Protein AF-A0A346YNE5-F1 (afdb_monomer)

Sequence (70 aa):
MHSRQPTKRSDLVIRSNLPGWLIKALRESGVKRLSRLQQMSDKEVLDLPGVGTRSLQIIRTALAPDQQMH

Foldseek 3Di:
DDDPDPPDVCQFPVNFPDDPLLSVQCVVQVNGGLVVVVVDDLVRQCPGPSRHPVNSVRSCVRNVPPPPDD

Radius of gyration: 12.32 Å; Cα contacts (8 Å, |Δi|>4): 51; chains: 1; bounding box: 37×29×26 Å

Secondary structure (DSSP, 8-state):
--------GGGBGGGSS--HHHHHHHHHTT--BHHHHHHS-HHHHHTSTT--HHHHHHHHHHHS------

Structure (mmCIF, N/CA/C/O backbone):
data_AF-A0A346YNE5-F1
#
_entry.id   AF-A0A346YNE5-F1
#
loop_
_atom_site.group_PDB
_atom_site.id
_atom_site.type_symbol
_atom_site.label_atom_id
_atom_site.label_alt_id
_atom_site.label_comp_id
_atom_site.label_asym_id
_atom_site.label_entity_id
_atom_site.label_seq_id
_atom_site.pdbx_PDB_ins_code
_atom_site.Cartn_x
_atom_site.Cartn_y
_atom_site.Cartn_z
_atom_site.occupancy
_atom_site.B_iso_or_equiv
_atom_site.auth_seq_id
_atom_site.auth_comp_id
_atom_site.auth_asym_id
_atom_site.auth_atom_id
_atom_site.pdbx_PDB_model_num
ATOM 1 N N . MET A 1 1 ? 13.574 19.488 16.200 1.00 43.19 1 MET A N 1
ATOM 2 C CA . MET A 1 1 ? 13.661 18.014 16.159 1.00 43.19 1 MET A CA 1
ATOM 3 C C . MET A 1 1 ? 12.779 17.515 15.019 1.00 43.19 1 MET A C 1
ATOM 5 O O . MET A 1 1 ? 11.585 17.502 15.222 1.00 43.19 1 MET A O 1
ATOM 9 N N . HIS A 1 2 ? 13.332 17.257 13.825 1.00 38.84 2 HIS A N 1
ATOM 10 C CA . HIS A 1 2 ? 12.787 16.436 12.718 1.00 38.84 2 HIS A CA 1
ATOM 11 C C . HIS A 1 2 ? 13.899 16.366 11.660 1.00 38.84 2 HIS A C 1
ATOM 13 O O . HIS A 1 2 ? 14.116 17.318 10.908 1.00 38.84 2 HIS A O 1
ATOM 19 N N . SER A 1 3 ? 14.672 15.284 11.661 1.00 43.94 3 SER A N 1
ATOM 20 C CA . SER A 1 3 ? 15.786 15.088 10.732 1.00 43.94 3 SER A CA 1
ATOM 21 C C . SER A 1 3 ? 15.253 15.006 9.299 1.00 43.94 3 SER A C 1
ATOM 23 O O . SER A 1 3 ? 14.540 14.067 8.947 1.00 43.94 3 SER A O 1
ATOM 25 N N . ARG A 1 4 ? 15.580 16.000 8.462 1.00 41.72 4 ARG A N 1
ATOM 26 C CA . ARG A 1 4 ? 15.358 15.949 7.010 1.00 41.72 4 ARG A CA 1
ATOM 27 C C . ARG A 1 4 ? 16.243 14.843 6.438 1.00 41.72 4 ARG A C 1
ATOM 29 O O . ARG A 1 4 ? 17.426 15.069 6.207 1.00 41.72 4 ARG A O 1
ATOM 36 N N . GLN A 1 5 ? 15.689 13.653 6.223 1.00 52.97 5 GLN A N 1
ATOM 37 C CA . GLN A 1 5 ? 16.380 12.645 5.425 1.00 52.97 5 GLN A CA 1
ATOM 38 C C . GLN A 1 5 ? 16.480 13.159 3.978 1.00 52.97 5 GLN A C 1
ATOM 40 O O . GLN A 1 5 ? 15.476 13.633 3.434 1.00 52.97 5 GLN A O 1
ATOM 45 N N . PRO A 1 6 ? 17.671 13.131 3.356 1.00 46.00 6 PRO A N 1
ATOM 46 C CA . PRO A 1 6 ? 17.853 13.614 1.998 1.00 46.00 6 PRO A CA 1
ATOM 47 C C . PRO A 1 6 ? 17.016 12.748 1.059 1.00 46.00 6 PRO A C 1
ATOM 49 O O . PRO A 1 6 ? 17.164 11.527 1.028 1.00 46.00 6 PRO A O 1
ATOM 52 N N . THR A 1 7 ? 16.131 13.379 0.289 1.00 49.50 7 THR A N 1
ATOM 53 C CA . THR A 1 7 ? 15.353 12.747 -0.779 1.00 49.50 7 THR A CA 1
ATOM 54 C C . THR A 1 7 ? 16.306 12.233 -1.857 1.00 49.50 7 THR A C 1
ATOM 56 O O . THR A 1 7 ? 16.543 12.894 -2.868 1.00 49.50 7 THR A O 1
ATOM 59 N N . LYS A 1 8 ? 16.905 11.059 -1.627 1.00 56.09 8 LYS A N 1
ATOM 60 C CA . LYS A 1 8 ? 17.626 10.300 -2.649 1.00 56.09 8 LYS A CA 1
ATOM 61 C C . LYS A 1 8 ? 16.649 10.070 -3.798 1.00 56.09 8 LYS A C 1
ATOM 63 O O . LYS A 1 8 ? 15.510 9.678 -3.578 1.00 56.09 8 LYS A O 1
ATOM 68 N N . ARG A 1 9 ? 17.090 10.253 -5.044 1.00 54.00 9 ARG A N 1
ATOM 69 C CA . ARG A 1 9 ? 16.309 9.898 -6.250 1.00 54.00 9 ARG A CA 1
ATOM 70 C C . ARG A 1 9 ? 15.802 8.440 -6.243 1.00 54.00 9 ARG A C 1
ATOM 72 O O . ARG A 1 9 ? 14.877 8.120 -6.984 1.00 54.00 9 ARG A O 1
ATOM 79 N N . SER A 1 10 ? 16.376 7.588 -5.395 1.00 58.97 10 SER A N 1
ATOM 80 C CA . SER A 1 10 ? 15.959 6.210 -5.105 1.00 58.97 10 SER A CA 1
ATOM 81 C C . SER A 1 10 ? 14.735 6.085 -4.180 1.00 58.97 10 SER A C 1
ATOM 83 O O . SER A 1 10 ? 14.316 4.975 -3.887 1.00 58.97 10 SER A O 1
ATOM 85 N N . ASP A 1 11 ? 14.154 7.194 -3.713 1.00 71.00 11 ASP A N 1
ATOM 86 C CA . ASP A 1 11 ? 13.004 7.217 -2.794 1.00 71.00 11 ASP A CA 1
ATOM 87 C C . ASP A 1 11 ? 11.667 6.856 -3.465 1.00 71.00 11 ASP A C 1
ATOM 89 O O . ASP A 1 11 ? 10.665 6.624 -2.798 1.00 71.00 11 ASP A O 1
ATOM 93 N N . LEU A 1 12 ? 11.604 6.808 -4.792 1.00 78.94 12 LEU A N 1
ATOM 94 C CA . LEU A 1 12 ? 10.361 6.494 -5.491 1.00 78.94 12 LEU A CA 1
ATOM 95 C C . LEU A 1 12 ? 10.059 4.991 -5.421 1.00 78.94 12 LEU A C 1
ATOM 97 O O . LEU A 1 12 ? 10.866 4.193 -5.889 1.00 78.94 12 LEU A O 1
ATOM 101 N N . VAL A 1 13 ? 8.855 4.609 -4.966 1.00 79.81 13 VAL A N 1
ATOM 102 C CA . VAL A 1 13 ? 8.405 3.190 -4.948 1.00 79.81 13 VAL A CA 1
ATOM 103 C C . VAL A 1 13 ? 8.452 2.529 -6.325 1.00 79.81 13 VAL A C 1
ATOM 105 O O . VAL A 1 13 ? 8.662 1.329 -6.431 1.00 79.81 13 VAL A O 1
ATOM 108 N N . ILE A 1 14 ? 8.302 3.311 -7.397 1.00 76.38 14 ILE A N 1
ATOM 109 C CA . ILE A 1 14 ? 8.406 2.817 -8.779 1.00 76.38 14 ILE A CA 1
ATOM 110 C C . ILE A 1 14 ? 9.823 2.365 -9.164 1.00 76.38 14 ILE A C 1
ATOM 112 O O . ILE A 1 14 ? 9.989 1.711 -10.185 1.00 76.38 14 ILE A O 1
ATOM 116 N N . ARG A 1 15 ? 10.844 2.757 -8.393 1.00 74.56 15 ARG A N 1
ATOM 117 C CA . ARG A 1 15 ? 12.239 2.345 -8.593 1.00 74.56 15 ARG A CA 1
ATOM 118 C C . ARG A 1 15 ? 12.670 1.248 -7.620 1.00 74.56 15 ARG A C 1
ATOM 120 O O . ARG A 1 15 ? 13.839 0.880 -7.609 1.00 74.56 15 ARG A O 1
ATOM 127 N N . SER A 1 16 ? 11.753 0.754 -6.795 1.00 73.44 16 SER A N 1
ATOM 128 C CA . SER A 1 16 ? 12.008 -0.337 -5.861 1.00 73.44 16 SER A CA 1
ATOM 129 C C . SER A 1 16 ? 11.860 -1.685 -6.548 1.00 73.44 16 SER A C 1
ATOM 131 O O . SER A 1 16 ? 11.077 -1.828 -7.483 1.00 73.44 16 SER A O 1
ATOM 133 N N . ASN A 1 17 ? 12.530 -2.703 -6.010 1.00 78.31 17 ASN A N 1
ATOM 134 C CA . ASN A 1 17 ? 12.398 -4.093 -6.453 1.00 78.31 17 ASN A CA 1
ATOM 135 C C . ASN A 1 17 ? 11.074 -4.750 -5.992 1.00 78.31 17 ASN A C 1
ATOM 137 O O . ASN A 1 17 ? 11.028 -5.931 -5.661 1.00 78.31 17 ASN A O 1
ATOM 141 N N . LEU A 1 18 ? 10.000 -3.963 -5.888 1.00 83.88 18 LEU A N 1
ATOM 142 C CA . LEU A 1 18 ? 8.694 -4.429 -5.436 1.00 83.88 18 LEU A CA 1
ATOM 143 C C . LEU A 1 18 ? 7.894 -4.990 -6.622 1.00 83.88 18 LEU A C 1
ATOM 145 O O . LEU A 1 18 ? 8.003 -4.480 -7.738 1.00 83.88 18 LEU A O 1
ATOM 149 N N . PRO A 1 19 ? 7.030 -5.992 -6.397 1.00 85.94 19 PRO A N 1
ATOM 150 C CA . PRO A 1 19 ? 6.124 -6.483 -7.427 1.00 85.94 19 PRO A CA 1
ATOM 151 C C . PRO A 1 19 ? 5.234 -5.372 -7.997 1.00 85.94 19 PRO A C 1
ATOM 153 O O . PRO A 1 19 ? 4.738 -4.519 -7.259 1.00 85.94 19 PRO A O 1
ATOM 156 N N . GLY A 1 20 ? 4.943 -5.425 -9.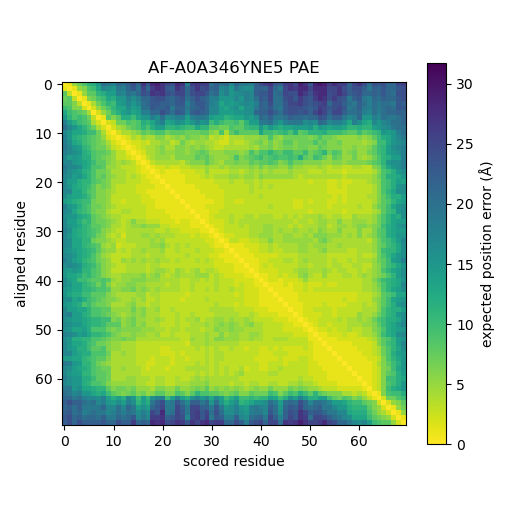299 1.00 86.81 20 GLY A N 1
ATOM 157 C CA . GLY A 1 20 ? 4.123 -4.408 -9.970 1.00 86.81 20 GLY A CA 1
ATOM 158 C C . GLY A 1 20 ? 2.728 -4.225 -9.356 1.00 86.81 20 GLY A C 1
ATOM 159 O O . GLY A 1 20 ? 2.257 -3.096 -9.233 1.00 86.81 20 GLY A O 1
ATOM 160 N N . TRP A 1 21 ? 2.095 -5.310 -8.894 1.00 87.00 21 TRP A N 1
ATOM 161 C CA . TRP A 1 21 ? 0.803 -5.250 -8.198 1.00 87.00 21 TRP A CA 1
ATOM 162 C C . TRP A 1 21 ? 0.888 -4.485 -6.868 1.00 87.00 21 TRP A C 1
ATOM 164 O O . TRP A 1 21 ? -0.037 -3.757 -6.518 1.00 87.00 21 TRP A O 1
ATOM 174 N N . LEU A 1 22 ? 2.020 -4.581 -6.165 1.00 87.00 22 LEU A N 1
ATOM 175 C CA . LEU A 1 22 ? 2.257 -3.881 -4.907 1.00 87.00 22 LEU A CA 1
ATOM 176 C C . LEU A 1 22 ? 2.564 -2.401 -5.152 1.00 87.00 22 LEU A C 1
ATOM 178 O O . LEU A 1 22 ? 2.014 -1.541 -4.474 1.00 87.00 22 LEU A O 1
ATOM 182 N N . ILE A 1 23 ? 3.368 -2.085 -6.172 1.00 88.00 23 ILE A N 1
ATOM 183 C CA . ILE A 1 23 ? 3.584 -0.697 -6.613 1.00 88.00 23 ILE A CA 1
ATOM 184 C C . ILE A 1 23 ? 2.245 -0.047 -6.982 1.00 88.00 23 ILE A C 1
ATOM 186 O O . ILE A 1 23 ? 2.011 1.114 -6.642 1.00 88.00 23 ILE A O 1
ATOM 190 N N . LYS A 1 24 ? 1.359 -0.789 -7.657 1.00 88.19 24 LYS A N 1
ATOM 191 C CA . LYS A 1 24 ? 0.017 -0.320 -8.004 1.00 88.19 24 LYS A CA 1
ATOM 192 C C . LYS A 1 24 ? -0.814 -0.030 -6.748 1.00 88.19 24 LYS A C 1
ATOM 194 O O . LYS A 1 24 ? -1.253 1.106 -6.607 1.00 88.19 24 LYS A O 1
ATOM 199 N N . ALA A 1 25 ? -0.923 -0.979 -5.815 1.00 88.44 25 ALA A N 1
ATOM 200 C CA . ALA A 1 25 ? -1.657 -0.796 -4.557 1.00 88.44 25 ALA A CA 1
ATOM 201 C C . ALA A 1 25 ? -1.144 0.411 -3.749 1.00 88.44 25 ALA A C 1
ATOM 203 O O . ALA A 1 25 ? -1.918 1.263 -3.318 1.00 88.44 25 ALA A O 1
ATOM 204 N N . LEU A 1 26 ? 0.181 0.561 -3.631 1.00 86.94 26 LEU A N 1
ATOM 205 C CA 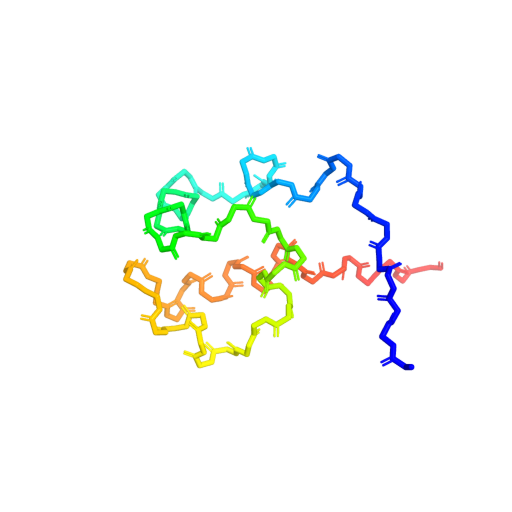. LEU A 1 26 ? 0.794 1.709 -2.959 1.00 86.94 26 LEU A CA 1
ATOM 206 C C . LEU A 1 26 ? 0.450 3.032 -3.656 1.00 86.94 26 LEU A C 1
ATOM 208 O O . LEU A 1 26 ? 0.129 4.015 -2.989 1.00 86.94 26 LEU A O 1
ATOM 212 N N . ARG A 1 27 ? 0.466 3.067 -4.995 1.00 86.31 27 ARG A N 1
ATOM 213 C CA . ARG A 1 27 ? 0.082 4.259 -5.766 1.00 86.31 27 ARG A CA 1
ATOM 214 C C . ARG A 1 27 ? -1.396 4.601 -5.624 1.00 86.31 27 ARG A C 1
ATOM 216 O O . ARG A 1 27 ? -1.697 5.788 -5.506 1.00 86.31 27 ARG A O 1
ATOM 223 N N . GLU A 1 28 ? -2.277 3.605 -5.649 1.00 87.75 28 GLU A N 1
ATOM 224 C CA . GLU A 1 28 ? -3.720 3.777 -5.434 1.00 87.75 28 GLU A CA 1
ATOM 225 C C . GLU A 1 28 ? -3.999 4.307 -4.026 1.00 87.75 28 GLU A C 1
ATOM 227 O O . GLU A 1 28 ? -4.792 5.226 -3.855 1.00 87.75 28 GLU A O 1
ATOM 232 N N . SER A 1 29 ? -3.225 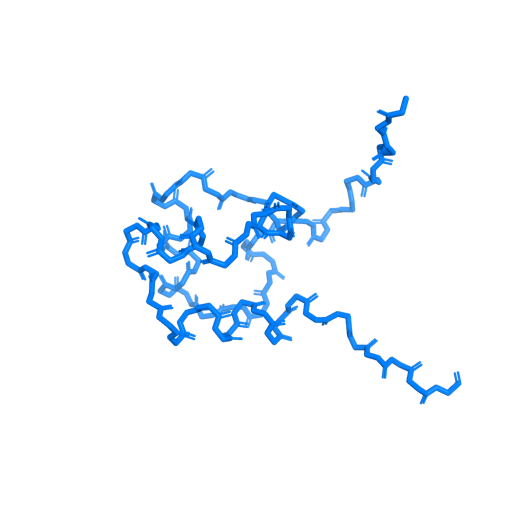3.852 -3.042 1.00 83.88 29 SER A N 1
ATOM 233 C CA . SER A 1 29 ? -3.248 4.374 -1.677 1.00 83.88 29 SER A CA 1
ATOM 234 C C . SER A 1 29 ? -2.564 5.746 -1.504 1.00 83.88 29 SER A C 1
ATOM 236 O O . SER A 1 29 ? -2.485 6.271 -0.393 1.00 83.88 29 SER A O 1
ATOM 238 N N . GLY A 1 30 ? -2.018 6.342 -2.570 1.00 85.12 30 GLY A N 1
ATOM 239 C CA . GLY A 1 30 ? -1.344 7.645 -2.524 1.00 85.12 30 GLY A CA 1
ATOM 240 C C . GLY A 1 30 ? 0.094 7.620 -1.984 1.00 85.12 30 GLY A C 1
ATOM 241 O O . GLY A 1 30 ? 0.728 8.674 -1.838 1.00 85.12 30 GLY A O 1
ATOM 242 N N . VAL A 1 31 ? 0.661 6.439 -1.732 1.00 85.75 31 VAL A N 1
ATOM 243 C CA . VAL A 1 31 ? 2.046 6.266 -1.289 1.00 85.75 31 VAL A CA 1
ATOM 244 C C . VAL A 1 31 ? 2.971 6.168 -2.500 1.00 8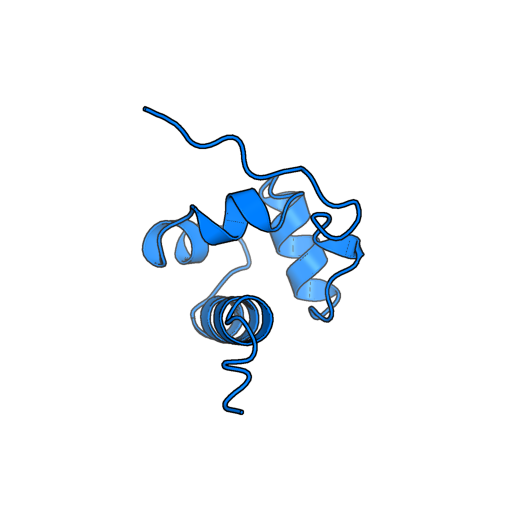5.75 31 VAL A C 1
ATOM 246 O O . VAL A 1 31 ? 3.105 5.139 -3.152 1.00 85.75 31 VAL A O 1
ATOM 249 N N . LYS A 1 32 ? 3.634 7.285 -2.816 1.00 84.25 32 LYS A N 1
ATOM 250 C CA . LYS A 1 32 ? 4.571 7.404 -3.952 1.00 84.25 32 LYS A CA 1
ATOM 251 C C . LYS A 1 32 ? 6.048 7.355 -3.544 1.00 84.25 32 LYS A C 1
ATOM 253 O O . LYS A 1 32 ? 6.918 7.361 -4.415 1.00 84.25 32 LYS A O 1
ATOM 258 N N . ARG A 1 33 ? 6.329 7.312 -2.238 1.00 82.75 33 ARG A N 1
ATOM 259 C CA . ARG A 1 33 ? 7.673 7.434 -1.656 1.00 82.75 33 ARG A CA 1
ATOM 260 C C . ARG A 1 33 ? 7.944 6.341 -0.625 1.00 82.75 33 ARG A C 1
ATOM 262 O O . ARG A 1 33 ? 7.102 6.105 0.239 1.00 82.75 33 ARG A O 1
ATOM 269 N N . LEU A 1 34 ? 9.127 5.737 -0.682 1.00 81.88 34 LEU A N 1
ATOM 270 C CA . LEU A 1 34 ? 9.606 4.719 0.254 1.00 81.88 34 LEU A CA 1
A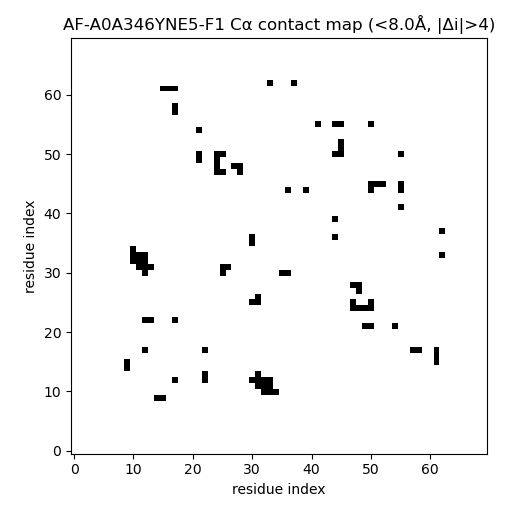TOM 271 C C . LEU A 1 34 ? 9.875 5.295 1.639 1.00 81.88 34 LEU A C 1
ATOM 273 O O . LEU A 1 34 ? 9.580 4.635 2.624 1.00 81.88 34 LEU A O 1
ATOM 277 N N . SER A 1 35 ? 10.370 6.531 1.740 1.00 79.00 35 SER A N 1
ATOM 278 C CA . SER A 1 35 ? 10.575 7.195 3.036 1.00 79.00 35 SER A CA 1
ATOM 279 C C . SER A 1 35 ? 9.264 7.341 3.803 1.00 79.00 35 SER A C 1
ATOM 281 O O . SER A 1 35 ? 9.238 7.178 5.017 1.00 79.00 35 SER A O 1
ATOM 283 N N . ARG A 1 36 ? 8.156 7.601 3.092 1.00 82.62 36 ARG A N 1
ATOM 284 C CA . ARG A 1 36 ? 6.822 7.640 3.702 1.00 82.62 36 ARG A CA 1
ATOM 285 C C . ARG A 1 36 ? 6.417 6.255 4.194 1.00 82.62 36 ARG A C 1
ATOM 287 O O . ARG A 1 36 ? 5.956 6.128 5.315 1.00 82.62 36 ARG A O 1
ATOM 294 N N . LEU A 1 37 ? 6.660 5.231 3.378 1.00 82.69 37 LEU A N 1
ATOM 295 C CA . LEU A 1 37 ? 6.386 3.836 3.717 1.00 82.69 37 LEU A CA 1
ATOM 296 C C . LEU A 1 37 ? 7.206 3.355 4.934 1.00 82.69 37 LEU A C 1
ATOM 298 O O . LEU A 1 37 ? 6.685 2.625 5.765 1.00 82.69 37 LEU A O 1
ATOM 302 N N . GLN A 1 38 ? 8.459 3.804 5.077 1.00 81.44 38 GLN A N 1
ATOM 303 C CA . GLN A 1 38 ? 9.311 3.520 6.242 1.00 81.44 38 GLN A CA 1
ATOM 304 C C . GLN A 1 38 ? 8.816 4.189 7.528 1.00 81.44 38 GLN A C 1
ATOM 306 O O . GLN A 1 38 ? 8.996 3.631 8.606 1.00 81.44 38 GLN A O 1
ATOM 311 N N . GLN A 1 39 ? 8.212 5.374 7.421 1.00 83.25 39 GLN A N 1
ATOM 312 C CA . GLN A 1 39 ? 7.637 6.086 8.565 1.00 83.25 39 GLN A CA 1
ATOM 313 C C . GLN A 1 39 ? 6.269 5.538 8.990 1.00 83.25 39 GLN A C 1
ATOM 315 O O . GLN A 1 39 ? 5.830 5.832 10.099 1.00 83.25 39 GLN A O 1
ATOM 320 N N . MET A 1 40 ? 5.608 4.750 8.138 1.00 85.06 40 MET A N 1
ATOM 321 C CA . MET A 1 40 ? 4.332 4.119 8.465 1.00 85.06 40 MET A CA 1
ATOM 322 C C . MET A 1 40 ? 4.537 2.900 9.369 1.00 85.06 40 MET A C 1
ATOM 324 O O . MET A 1 40 ? 5.429 2.062 9.170 1.00 85.06 40 MET A O 1
ATOM 328 N N . SER A 1 41 ? 3.665 2.788 10.368 1.00 85.56 41 SER A N 1
ATOM 329 C CA . SER A 1 41 ? 3.598 1.599 11.218 1.00 85.56 41 SER A CA 1
ATOM 330 C C . SER A 1 41 ? 2.981 0.427 10.460 1.00 85.56 41 SER A C 1
ATOM 332 O O . SER A 1 41 ? 2.225 0.619 9.511 1.00 85.56 41 SER A O 1
ATOM 334 N N . ASP A 1 42 ? 3.248 -0.801 10.905 1.00 87.38 42 ASP A N 1
ATOM 335 C CA . ASP A 1 42 ? 2.740 -2.008 10.235 1.00 87.38 42 ASP A CA 1
ATOM 336 C C . ASP A 1 42 ? 1.218 -1.999 10.079 1.00 87.38 42 ASP A C 1
ATOM 338 O O . ASP A 1 42 ? 0.695 -2.385 9.039 1.00 87.38 42 ASP A O 1
ATOM 342 N N . LYS A 1 43 ? 0.517 -1.487 11.097 1.00 87.38 43 LYS A N 1
ATOM 343 C CA . LYS A 1 43 ? -0.938 -1.311 11.083 1.00 87.38 43 LYS A CA 1
ATOM 344 C C . LYS A 1 43 ? -1.400 -0.359 9.985 1.00 87.38 43 LYS A C 1
ATOM 346 O O . LYS A 1 43 ? -2.354 -0.671 9.295 1.00 87.38 43 LYS A O 1
ATOM 351 N N . GLU A 1 44 ? -0.711 0.765 9.802 1.00 87.69 44 GLU A N 1
ATOM 352 C CA . GLU A 1 44 ? -1.069 1.734 8.761 1.00 87.69 44 GLU A CA 1
ATOM 353 C C . GLU A 1 44 ? -0.798 1.188 7.365 1.00 87.69 44 GLU A C 1
ATOM 355 O O 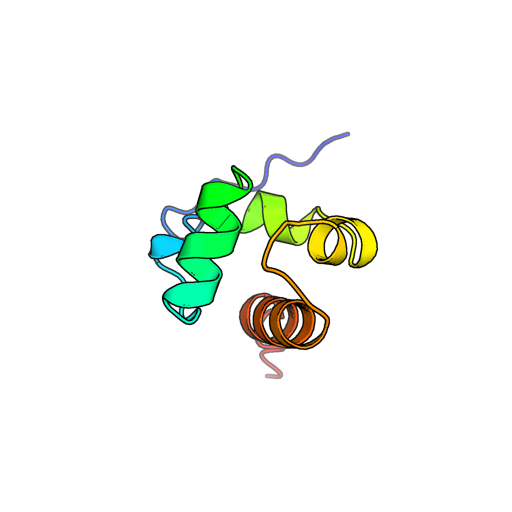. GLU A 1 44 ? -1.543 1.473 6.440 1.00 87.69 44 GLU A O 1
ATOM 360 N N . VAL A 1 45 ? 0.258 0.387 7.206 1.00 87.12 45 VAL A N 1
ATOM 361 C CA . VAL A 1 45 ? 0.539 -0.292 5.938 1.00 87.12 45 VAL A CA 1
ATOM 362 C C . VAL A 1 45 ? -0.522 -1.359 5.649 1.00 87.12 45 VAL A C 1
ATOM 364 O O . VAL A 1 45 ? -0.949 -1.483 4.508 1.00 87.12 45 VAL A O 1
ATOM 367 N N . LEU A 1 46 ? -0.968 -2.105 6.663 1.00 88.00 46 LEU A N 1
ATOM 368 C CA . LE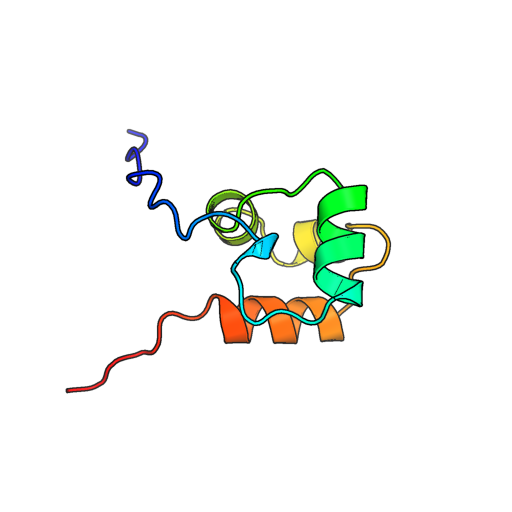U A 1 46 ? -2.037 -3.107 6.549 1.00 88.00 46 LEU A CA 1
ATOM 369 C C . LEU A 1 46 ? -3.430 -2.510 6.313 1.00 88.00 46 LEU A C 1
ATOM 371 O O . LEU A 1 46 ? -4.299 -3.207 5.801 1.00 88.00 46 LEU A O 1
ATOM 375 N N . ASP A 1 47 ? -3.643 -1.251 6.686 1.00 89.00 47 ASP A N 1
ATOM 376 C CA . ASP A 1 47 ? -4.893 -0.530 6.428 1.00 89.00 47 ASP A CA 1
ATOM 377 C C . ASP A 1 47 ? -5.028 -0.116 4.950 1.00 89.00 47 ASP A C 1
ATOM 379 O O . ASP A 1 47 ? -6.121 0.174 4.466 1.00 89.00 47 ASP A O 1
ATOM 383 N N . LEU A 1 48 ? -3.922 -0.122 4.189 1.00 85.25 48 LEU A N 1
ATOM 384 C CA . LEU A 1 48 ? -3.943 0.305 2.794 1.00 85.25 48 LEU A CA 1
ATOM 385 C C . LEU A 1 48 ? -4.706 -0.701 1.911 1.00 85.25 48 LEU A C 1
ATOM 387 O O . LEU A 1 48 ? -4.445 -1.910 1.949 1.00 85.25 48 LEU A O 1
ATOM 391 N N . PRO A 1 49 ? -5.594 -0.221 1.022 1.00 81.81 49 PRO A N 1
ATOM 392 C CA . PRO A 1 49 ? -6.358 -1.089 0.138 1.00 81.81 49 PRO A CA 1
ATOM 393 C C . PRO A 1 49 ? -5.428 -1.872 -0.800 1.00 81.81 49 PRO A C 1
ATOM 395 O O . PRO A 1 49 ? -4.587 -1.307 -1.500 1.00 81.81 49 PRO A O 1
ATOM 398 N N . GLY A 1 50 ? -5.579 -3.200 -0.811 1.00 83.88 50 GLY A N 1
ATOM 399 C CA . GLY A 1 50 ? -4.725 -4.105 -1.590 1.00 83.88 50 GLY A CA 1
ATOM 400 C C . GLY A 1 50 ? -3.389 -4.462 -0.923 1.00 83.88 50 GLY A C 1
ATOM 401 O O . GLY A 1 50 ? -2.561 -5.144 -1.534 1.00 83.88 50 GLY A O 1
ATOM 402 N N . VAL A 1 51 ? -3.166 -4.044 0.328 1.00 85.06 51 VAL A N 1
ATOM 403 C CA . VAL A 1 51 ? -1.967 -4.366 1.110 1.00 85.06 51 VAL A CA 1
ATOM 404 C C . VAL A 1 51 ? -2.345 -5.286 2.270 1.00 85.06 51 VAL A C 1
ATOM 406 O O . VAL A 1 51 ? -2.984 -4.884 3.228 1.00 85.06 51 VAL A O 1
ATOM 409 N N . GLY A 1 52 ? -1.945 -6.554 2.175 1.00 87.38 52 GLY A N 1
ATOM 410 C CA . GLY A 1 52 ? -2.138 -7.537 3.244 1.00 87.38 52 GLY A CA 1
ATOM 411 C C . GLY A 1 52 ? -0.843 -7.858 3.984 1.00 87.38 52 GLY A C 1
ATOM 412 O O . GLY A 1 52 ? 0.223 -7.316 3.693 1.00 87.38 52 GLY A O 1
ATOM 413 N N . THR A 1 53 ? -0.895 -8.832 4.889 1.00 89.12 53 THR A N 1
ATOM 414 C CA . THR A 1 53 ? 0.266 -9.331 5.652 1.00 89.12 53 THR A CA 1
ATOM 415 C C . THR A 1 53 ? 1.430 -9.748 4.757 1.00 89.12 53 THR A C 1
ATOM 417 O O . THR A 1 53 ? 2.589 -9.474 5.063 1.00 89.12 53 THR A O 1
ATOM 420 N N . ARG A 1 54 ? 1.133 -10.353 3.601 1.00 88.50 54 ARG A N 1
ATOM 421 C CA . ARG A 1 54 ? 2.148 -10.709 2.601 1.00 88.50 54 ARG A CA 1
ATOM 422 C C . ARG A 1 54 ? 2.806 -9.475 1.984 1.00 88.50 54 ARG A C 1
ATOM 424 O O . ARG A 1 54 ? 4.018 -9.455 1.800 1.00 88.50 54 ARG A O 1
ATOM 431 N N . SER A 1 55 ? 2.019 -8.447 1.686 1.00 87.94 55 SER A N 1
ATOM 432 C CA . SER A 1 55 ? 2.515 -7.171 1.174 1.00 87.94 55 SER A CA 1
ATOM 433 C C . SER A 1 55 ? 3.417 -6.491 2.200 1.00 87.94 55 SER A C 1
ATOM 435 O O . SER A 1 55 ? 4.510 -6.062 1.847 1.00 87.94 55 SER A O 1
ATOM 437 N N . LEU A 1 56 ? 3.000 -6.470 3.471 1.00 87.31 56 LEU A N 1
ATOM 438 C CA . LEU A 1 56 ? 3.793 -5.950 4.583 1.00 87.31 56 LEU A CA 1
ATOM 439 C C . LEU A 1 56 ? 5.151 -6.657 4.675 1.00 87.31 56 LEU A C 1
ATOM 441 O O . LEU A 1 56 ? 6.175 -5.986 4.736 1.00 87.31 56 LEU A O 1
ATOM 445 N N . GLN A 1 57 ? 5.172 -7.991 4.636 1.00 88.50 57 GLN A N 1
ATOM 446 C CA . GLN A 1 57 ? 6.413 -8.772 4.632 1.00 88.50 57 GLN A CA 1
ATOM 447 C C . GLN A 1 57 ? 7.329 -8.376 3.470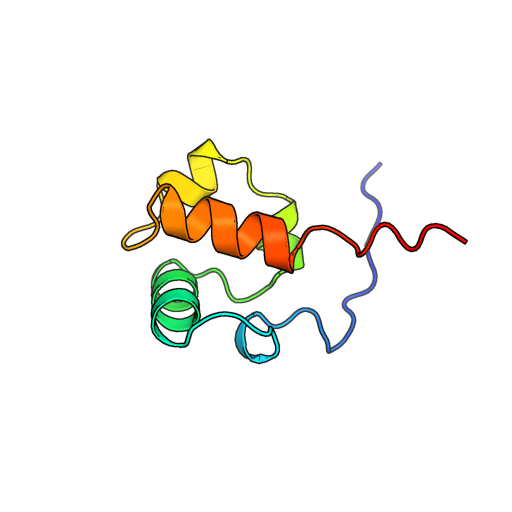 1.00 88.50 57 GLN A C 1
ATOM 449 O O . GLN A 1 57 ? 8.481 -8.036 3.703 1.00 88.50 57 GLN A O 1
ATOM 454 N N . ILE A 1 58 ? 6.811 -8.330 2.238 1.00 87.50 58 ILE A N 1
ATOM 455 C CA . ILE A 1 58 ? 7.594 -7.942 1.051 1.00 87.50 58 ILE A CA 1
ATOM 456 C C . ILE A 1 58 ? 8.153 -6.520 1.200 1.00 87.50 58 ILE A C 1
ATOM 458 O O . ILE A 1 58 ? 9.328 -6.288 0.924 1.00 87.50 58 ILE A O 1
ATOM 462 N N . ILE A 1 59 ? 7.323 -5.575 1.655 1.00 85.06 59 ILE A N 1
ATOM 463 C CA . ILE A 1 59 ? 7.719 -4.187 1.908 1.00 85.06 59 ILE A CA 1
ATOM 464 C C . ILE A 1 59 ? 8.837 -4.142 2.945 1.00 85.06 59 ILE A C 1
ATOM 466 O O . ILE A 1 59 ? 9.855 -3.506 2.705 1.00 85.06 59 ILE A O 1
ATOM 470 N N . ARG A 1 60 ? 8.666 -4.817 4.085 1.00 85.06 60 ARG A N 1
ATOM 471 C CA . ARG A 1 60 ? 9.644 -4.833 5.177 1.00 85.06 60 ARG A CA 1
ATOM 472 C C . ARG A 1 60 ? 10.941 -5.510 4.760 1.00 85.06 60 ARG A C 1
ATOM 474 O O . ARG A 1 60 ? 11.986 -4.994 5.109 1.00 85.06 60 ARG A O 1
ATOM 481 N N . THR A 1 61 ? 10.902 -6.579 3.971 1.00 84.69 61 THR A N 1
ATOM 482 C CA . THR A 1 61 ? 12.108 -7.204 3.409 1.00 84.69 61 THR A CA 1
ATOM 483 C C . THR A 1 61 ? 12.819 -6.284 2.419 1.00 84.69 61 THR A C 1
ATOM 485 O O . THR A 1 61 ? 14.038 -6.202 2.438 1.00 84.69 61 THR A O 1
ATOM 488 N N . ALA A 1 62 ? 12.080 -5.563 1.572 1.00 79.44 62 ALA A N 1
ATOM 489 C CA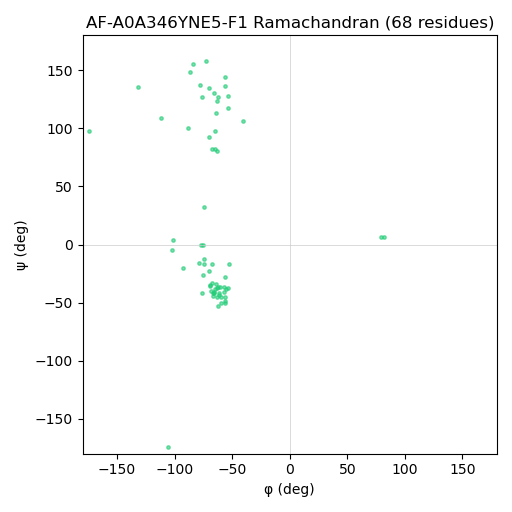 . ALA A 1 62 ? 12.666 -4.634 0.605 1.00 79.44 62 ALA A CA 1
ATOM 490 C C . ALA A 1 62 ? 13.160 -3.319 1.237 1.00 79.44 62 ALA A C 1
ATOM 492 O O . ALA A 1 62 ? 14.024 -2.652 0.671 1.00 79.44 62 ALA A O 1
ATOM 493 N N . LEU A 1 63 ? 12.564 -2.915 2.363 1.00 76.31 63 LEU A N 1
ATOM 494 C CA . LEU A 1 63 ? 12.922 -1.723 3.133 1.00 76.31 63 LEU A CA 1
ATOM 495 C C . LEU A 1 63 ? 13.921 -2.002 4.245 1.00 76.31 63 LEU A C 1
ATOM 497 O O . LEU A 1 63 ? 14.530 -1.048 4.730 1.00 76.31 63 LEU A O 1
ATOM 501 N N . ALA A 1 64 ? 14.052 -3.256 4.680 1.00 70.38 64 ALA A N 1
ATOM 502 C CA . ALA A 1 64 ? 15.109 -3.650 5.583 1.00 70.38 64 ALA A CA 1
ATOM 503 C C . ALA A 1 64 ? 16.401 -3.178 4.919 1.00 70.38 64 ALA A C 1
ATOM 505 O O . ALA A 1 64 ? 16.678 -3.598 3.789 1.00 70.38 64 ALA A O 1
ATOM 506 N N . PRO A 1 65 ? 17.154 -2.255 5.545 1.00 58.56 65 PRO A N 1
ATOM 507 C CA . PRO A 1 65 ? 18.508 -2.043 5.095 1.00 58.56 65 PRO A CA 1
ATOM 508 C C . PRO A 1 65 ? 19.129 -3.431 5.124 1.00 58.56 65 PRO A C 1
ATOM 510 O O . PRO A 1 65 ? 18.981 -4.144 6.121 1.00 58.56 65 PRO A O 1
ATOM 513 N N . ASP A 1 66 ? 19.732 -3.830 4.007 1.00 47.09 66 ASP A N 1
ATOM 514 C CA . ASP A 1 66 ? 20.756 -4.855 4.027 1.00 47.09 66 ASP A CA 1
ATOM 515 C C . ASP A 1 66 ? 21.596 -4.540 5.267 1.00 47.09 66 ASP A C 1
ATOM 517 O O . ASP A 1 66 ? 22.230 -3.482 5.350 1.00 47.09 66 ASP A O 1
ATOM 521 N N . GLN A 1 67 ? 21.431 -5.349 6.316 1.00 46.50 67 GLN A N 1
ATOM 522 C CA . GLN A 1 67 ? 22.341 -5.374 7.441 1.00 46.50 67 GLN A CA 1
ATOM 523 C C . GLN A 1 67 ? 23.623 -5.873 6.803 1.00 46.50 67 GLN A C 1
ATOM 525 O O . GLN A 1 67 ? 23.891 -7.072 6.794 1.00 46.50 67 GLN A O 1
ATOM 530 N N . GLN A 1 68 ? 24.344 -4.941 6.180 1.00 43.38 68 GLN A N 1
ATOM 531 C CA . GLN A 1 68 ? 25.666 -5.142 5.649 1.00 43.38 68 GLN A CA 1
ATOM 532 C C . GLN A 1 68 ? 26.536 -5.337 6.883 1.00 43.38 68 GLN A C 1
ATOM 534 O O . GLN A 1 68 ? 27.123 -4.408 7.432 1.00 43.38 68 GLN A O 1
ATOM 539 N N . MET A 1 69 ? 26.509 -6.569 7.373 1.00 42.22 69 MET A N 1
ATOM 540 C CA . MET A 1 69 ? 27.495 -7.113 8.268 1.00 42.22 69 MET A CA 1
ATOM 541 C C . MET A 1 69 ? 28.764 -7.278 7.442 1.00 42.22 69 MET A C 1
ATOM 543 O O . MET A 1 69 ? 28.925 -8.283 6.753 1.00 42.22 69 MET A O 1
ATOM 547 N N . HIS A 1 70 ? 29.615 -6.253 7.472 1.00 40.56 70 HIS A N 1
ATOM 548 C CA . HIS A 1 70 ? 31.067 -6.397 7.558 1.00 40.56 70 HIS A CA 1
ATOM 549 C C . HIS A 1 70 ? 31.722 -5.075 7.962 1.00 40.56 70 HIS A C 1
ATOM 551 O O . HIS A 1 70 ? 31.380 -4.035 7.353 1.00 40.56 70 HIS A O 1
#

Solvent-accessible surface area (backbone atoms only — not comparable to full-atom values): 4406 Å² total; per-residue (Å²): 141,78,86,80,72,78,85,50,89,76,35,34,42,88,75,46,98,61,57,68,70,54,46,47,27,35,47,76,63,67,48,59,38,43,66,60,57,69,72,46,52,72,67,61,52,49,67,34,67,88,29,44,75,68,47,50,50,53,50,48,62,72,64,45,70,79,78,73,84,124

pLDDT: mean 75.65, std 16.02, range [38.84, 89.12]

Mean predicted aligned error: 8.13 Å

Nearest PDB structures (foldseek):
  8wa1-assembly1_A  TM=8.236E-01  e=2.979E-02  Nicotiana tabacum
  8igr-assembly1_G  TM=8.757E-01  e=3.842E-02  Escherichia coli K-12
  8f1k-assembly1_H  TM=8.992E-01  e=1.559E-01  Escherichia coli
  8xbt-assembly1_K  TM=8.344E-01  e=2.434E-01  Homo sapiens
  8faz-assembly1_C  TM=8.101E-01  e=6.739E-01  Homo sapiens